Protein AF-A0A5J4TPG6-F1 (afdb_monomer)

Foldseek 3Di:
DDDPDPDDDDDDDPDPCVVVCFDDQPLPPRDTANPPDPCRVVVNVVVVVVSVPPPPPPPPPDDLDPDPPDPPLVPDPVSVVCVVVVNCVVDDDPAKDKDKDWDWDWDQPDPVDRRTDTDTAKMKMWIQHPNDTDIDIDGCVVVDDPDD

Secondary structure (DSSP, 8-state):
-------------S-HHHHTTSEE-TT-S--EE-TTSTTHHHHHHHHHHHHT--TT-------SSPPPS-HHHHT-HHHHHHHHTT-GGG---SS-EEEEEEEEEEEE--TTTT-EEEEEEEEEEEEEETTEEEEEEEEGGGT--S--

Radius of gyration: 27.38 Å; Cα contacts (8 Å, |Δi|>4): 133; chains: 1; bounding box: 46×49×72 Å

Solvent-accessible surface area (backbone atoms only — not comparable to full-atom values): 9733 Å² total; per-residue (Å²): 140,85,81,84,76,86,79,84,84,83,84,87,79,91,54,64,40,70,76,70,65,26,40,68,45,90,81,70,74,82,45,74,40,51,77,86,44,92,57,34,70,59,56,49,54,54,46,50,55,61,69,67,48,64,94,75,62,72,73,78,75,69,68,93,59,85,73,78,96,40,76,70,48,79,71,31,70,66,54,46,48,27,58,76,68,71,45,56,83,74,67,68,81,88,68,64,48,71,50,76,48,79,45,65,44,79,44,77,81,39,90,91,53,92,49,68,46,77,42,85,46,33,40,39,36,41,38,35,50,91,88,42,77,48,74,50,77,49,42,50,91,78,75,49,71,97,71,133

Mean predicted aligned error: 17.68 Å

pLDDT: mean 77.6, std 13.19, range [40.59, 95.5]

Organism: NCBI:txid222440

Nearest PDB structures (foldseek):
  8p0w-assembly1_G  TM=3.547E-01  e=1.073E-01  Homo sapiens
  8p0w-assembly1_B  TM=3.272E-01  e=2.016E-01  Homo sapiens
  7oha-assembly1_M  TM=4.062E-01  e=1.721E+00  Saccharomyces cerevisiae
  4uyk-assembly1_B  TM=2.813E-01  e=1.179E+00  Homo sapiens
  8ro2-assembly1_R  TM=1.037E-01  e=8.873E+00  Homo sapiens

Sequence (148 aa):
QLSLVEEIHAMFISDIDKIINGKLCPLNCQMIFNTKNQNYKRDLARRLKYCQGPETAKQVKLDLLPKPYYPHISNNKLLQKLVATGQQDQLTPTLNYITFDFETVENIINEDNIIAQLEPLSVASAATINDQITTLYFDLRNGTDFID

Structure (mmCIF, N/CA/C/O backbone):
data_AF-A0A5J4TPG6-F1
#
_entry.id   AF-A0A5J4TPG6-F1
#
loop_
_atom_site.group_PDB
_atom_site.id
_atom_site.type_symbol
_atom_site.label_atom_id
_atom_site.label_alt_id
_atom_site.label_comp_id
_atom_site.label_asym_id
_atom_site.label_entity_id
_atom_site.label_seq_id
_atom_site.pdbx_PDB_ins_code
_atom_site.Cartn_x
_atom_site.Cartn_y
_atom_site.Cartn_z
_atom_site.occupancy
_atom_site.B_iso_or_equiv
_atom_site.auth_seq_id
_atom_site.auth_comp_id
_atom_site.auth_asym_id
_atom_site.auth_atom_id
_atom_site.pdbx_PDB_model_num
ATOM 1 N N . GLN A 1 1 ? -23.813 -30.019 -34.712 1.00 41.16 1 GLN A N 1
ATOM 2 C CA . GLN A 1 1 ? -23.012 -29.446 -33.613 1.00 41.16 1 GLN A CA 1
ATOM 3 C C . GLN A 1 1 ? -21.679 -29.036 -34.232 1.00 41.16 1 GLN A C 1
ATOM 5 O O . GLN A 1 1 ? -20.880 -29.905 -34.540 1.00 41.16 1 GLN A O 1
ATOM 10 N N . LEU A 1 2 ? -21.526 -27.761 -34.601 1.00 45.34 2 LEU A N 1
ATOM 11 C CA . LEU A 1 2 ? -20.310 -27.222 -35.227 1.00 45.34 2 LEU A CA 1
ATOM 12 C C . LEU A 1 2 ? -19.446 -26.641 -34.107 1.00 45.34 2 LEU A C 1
ATOM 14 O O . LEU A 1 2 ? -19.854 -25.677 -33.465 1.00 45.34 2 LEU A O 1
ATOM 18 N N . SER A 1 3 ? -18.304 -27.265 -33.825 1.00 54.12 3 SER A N 1
ATOM 19 C CA . SER A 1 3 ? -17.310 -26.735 -32.893 1.00 54.12 3 SER A CA 1
ATOM 20 C C . SER A 1 3 ? -16.526 -25.622 -33.588 1.00 54.12 3 SER A C 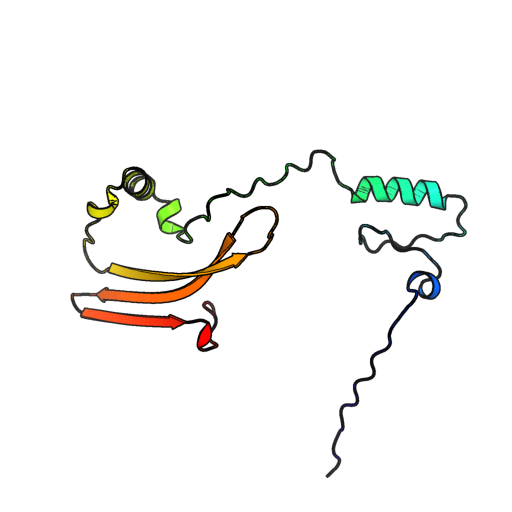1
ATOM 22 O O . SER A 1 3 ? -15.778 -25.893 -34.527 1.00 54.12 3 SER A O 1
ATOM 24 N N . LEU A 1 4 ? -16.698 -24.379 -33.140 1.00 57.47 4 LEU A N 1
ATOM 25 C CA . LEU A 1 4 ? -15.774 -23.293 -33.460 1.00 57.47 4 LEU A CA 1
ATOM 26 C C . LEU A 1 4 ? -14.475 -23.566 -32.698 1.00 57.47 4 LEU A C 1
ATOM 28 O O . LEU A 1 4 ? -14.427 -23.433 -31.479 1.00 57.47 4 LEU A O 1
ATOM 32 N N . VAL A 1 5 ? -13.448 -24.020 -33.411 1.00 60.72 5 VAL A N 1
ATOM 33 C CA . VAL A 1 5 ? -12.078 -24.001 -32.901 1.00 60.72 5 VAL A CA 1
ATOM 34 C C . VAL A 1 5 ? -11.563 -22.593 -33.170 1.00 60.72 5 VAL A C 1
ATOM 36 O O . VAL A 1 5 ? -11.399 -22.207 -34.326 1.00 60.72 5 VAL A O 1
ATOM 39 N N . GLU A 1 6 ? -11.384 -21.799 -32.118 1.00 62.06 6 GLU A N 1
ATOM 40 C CA . GLU A 1 6 ? -10.730 -20.495 -32.228 1.00 62.06 6 GLU A CA 1
ATOM 41 C C . GLU A 1 6 ? -9.229 -20.719 -32.429 1.00 62.06 6 GLU A C 1
ATOM 43 O O . GLU A 1 6 ? -8.465 -20.913 -31.485 1.00 62.06 6 GLU A O 1
ATOM 48 N N . GLU A 1 7 ? -8.804 -20.757 -33.688 1.00 72.50 7 GLU A N 1
ATOM 49 C CA . GLU A 1 7 ? -7.400 -20.907 -34.053 1.00 72.50 7 GLU A CA 1
ATOM 50 C C . GLU A 1 7 ? -6.727 -19.524 -34.088 1.00 72.50 7 GLU A C 1
ATOM 52 O O . GLU A 1 7 ? -6.898 -18.734 -35.023 1.00 72.50 7 GLU A O 1
ATOM 57 N N . ILE A 1 8 ? -5.978 -19.203 -33.029 1.00 73.50 8 ILE A N 1
ATOM 58 C CA . ILE A 1 8 ? -5.261 -17.929 -32.909 1.00 73.50 8 ILE A CA 1
ATOM 59 C C . ILE A 1 8 ? -4.003 -17.977 -33.778 1.00 73.50 8 ILE A C 1
ATOM 61 O O . ILE A 1 8 ? -3.039 -18.678 -33.476 1.00 73.50 8 ILE A O 1
ATOM 65 N N . HIS A 1 9 ? -3.994 -17.175 -34.838 1.00 74.88 9 HIS A N 1
ATOM 66 C CA . HIS A 1 9 ? -2.829 -16.980 -35.690 1.00 74.88 9 HIS A CA 1
ATOM 67 C C . HIS A 1 9 ? -2.053 -15.742 -35.228 1.00 74.88 9 HIS A C 1
ATOM 69 O O . HIS A 1 9 ? -2.538 -14.616 -35.341 1.00 74.88 9 HIS A O 1
ATOM 75 N N . ALA A 1 10 ? -0.836 -15.940 -34.719 1.00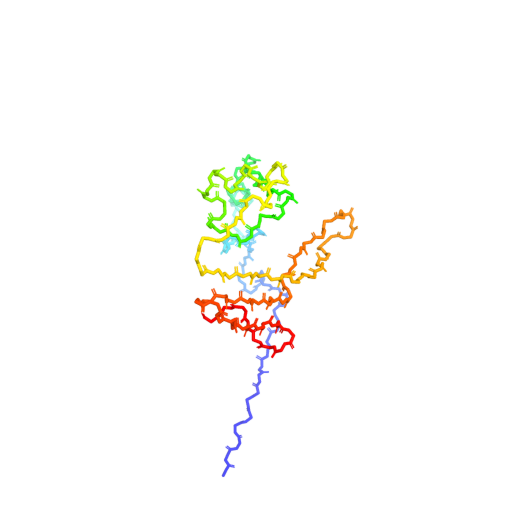 77.62 10 ALA A N 1
ATOM 76 C CA . ALA A 1 10 ? 0.074 -14.856 -34.357 1.00 77.62 10 ALA A CA 1
ATOM 77 C C . ALA A 1 10 ? 1.146 -14.670 -35.442 1.00 77.62 10 ALA A C 1
ATOM 79 O O . ALA A 1 10 ? 1.812 -15.624 -35.840 1.00 77.62 10 ALA A O 1
ATOM 80 N N . MET A 1 11 ? 1.336 -13.432 -35.908 1.00 83.00 11 MET A N 1
ATOM 81 C CA . MET A 1 11 ? 2.397 -13.076 -36.854 1.00 83.00 11 MET A CA 1
ATOM 82 C C . MET A 1 11 ? 3.527 -12.343 -36.127 1.00 83.00 11 MET A C 1
ATOM 84 O O . MET A 1 11 ? 3.297 -11.317 -35.489 1.00 83.00 11 MET A O 1
ATOM 88 N N . PHE A 1 12 ? 4.757 -12.842 -36.263 1.00 84.31 12 PHE A N 1
ATOM 89 C CA . PHE A 1 12 ? 5.951 -12.175 -35.749 1.00 84.31 12 PHE A CA 1
ATOM 90 C C . PHE A 1 12 ? 6.555 -11.253 -36.813 1.00 84.31 12 PHE A C 1
ATOM 92 O O . PHE A 1 12 ? 6.980 -11.705 -37.877 1.00 84.31 12 PHE A O 1
ATOM 99 N N . ILE A 1 13 ? 6.617 -9.954 -36.516 1.00 84.38 13 ILE A N 1
ATOM 100 C CA . ILE A 1 13 ? 7.303 -8.968 -37.354 1.00 84.38 13 ILE A CA 1
ATOM 101 C C . ILE A 1 13 ? 8.740 -8.830 -36.853 1.00 84.38 13 ILE A C 1
ATOM 103 O O . ILE A 1 13 ? 8.980 -8.264 -35.789 1.00 84.38 13 ILE A O 1
ATOM 107 N N . SER A 1 14 ? 9.697 -9.322 -37.638 1.00 86.38 14 SER A N 1
ATOM 108 C CA . SER A 1 14 ? 11.126 -9.245 -37.308 1.00 86.38 14 SER A CA 1
ATOM 109 C C . SER A 1 14 ? 11.761 -7.890 -37.628 1.00 86.38 14 SER A C 1
ATOM 111 O O . SER A 1 14 ? 12.752 -7.516 -37.008 1.00 86.38 14 SER A O 1
ATOM 113 N N . ASP A 1 15 ? 11.207 -7.149 -38.592 1.00 86.62 15 ASP A N 1
ATOM 114 C CA . ASP A 1 15 ? 11.756 -5.875 -39.059 1.00 86.62 15 ASP A CA 1
ATOM 115 C C . ASP A 1 15 ? 10.629 -4.870 -39.326 1.00 86.62 15 ASP A C 1
ATOM 117 O O . ASP A 1 15 ? 10.049 -4.805 -40.413 1.00 86.62 15 ASP A O 1
ATOM 121 N N . ILE A 1 16 ? 10.295 -4.100 -38.291 1.00 82.94 16 ILE A N 1
ATOM 122 C CA . ILE A 1 16 ? 9.220 -3.104 -38.336 1.00 82.94 16 ILE A CA 1
ATOM 123 C C . ILE A 1 16 ? 9.579 -1.971 -39.308 1.00 82.94 16 ILE A C 1
ATOM 125 O O . ILE A 1 16 ? 8.708 -1.503 -40.042 1.00 82.94 16 ILE A O 1
ATOM 129 N N . ASP A 1 17 ? 10.857 -1.580 -39.374 1.00 83.94 17 ASP A N 1
ATOM 130 C CA . ASP A 1 17 ? 11.346 -0.487 -40.224 1.00 83.94 17 ASP A CA 1
ATOM 131 C C . ASP A 1 17 ? 11.116 -0.792 -41.718 1.00 83.94 17 ASP A C 1
ATOM 133 O O . ASP A 1 17 ? 10.702 0.080 -42.493 1.00 83.94 17 ASP A O 1
ATOM 137 N N . LYS A 1 18 ? 11.329 -2.048 -42.138 1.00 82.69 18 LYS A N 1
ATOM 138 C CA . LYS A 1 18 ? 11.031 -2.486 -43.512 1.00 82.69 18 LYS A CA 1
ATOM 139 C C . LYS A 1 18 ? 9.544 -2.449 -43.839 1.00 82.69 18 LYS A C 1
ATOM 141 O O . LYS A 1 18 ? 9.195 -2.041 -44.944 1.00 82.69 18 LYS A O 1
ATOM 146 N N . ILE A 1 19 ? 8.679 -2.852 -42.907 1.00 86.12 19 ILE A N 1
ATOM 147 C CA . ILE A 1 19 ? 7.226 -2.870 -43.132 1.00 86.12 19 ILE A CA 1
ATOM 148 C C . ILE A 1 19 ? 6.682 -1.452 -43.291 1.00 86.12 19 ILE A C 1
ATOM 150 O O . ILE A 1 19 ? 5.895 -1.188 -44.197 1.00 86.12 19 ILE A O 1
ATOM 154 N N . ILE A 1 20 ? 7.136 -0.521 -42.452 1.00 85.94 20 ILE A N 1
ATOM 155 C CA . ILE A 1 20 ? 6.685 0.876 -42.502 1.00 85.94 20 ILE A CA 1
ATOM 156 C C . ILE A 1 20 ? 7.450 1.716 -43.537 1.00 85.94 20 ILE A C 1
ATOM 158 O O . ILE A 1 20 ? 7.154 2.900 -43.700 1.00 85.94 20 ILE A O 1
ATOM 162 N N . ASN A 1 21 ? 8.439 1.124 -44.224 1.00 85.06 21 ASN A N 1
ATOM 163 C CA . ASN A 1 21 ? 9.327 1.785 -45.186 1.00 85.06 21 ASN A CA 1
ATOM 164 C C . ASN A 1 21 ? 9.924 3.094 -44.625 1.00 85.06 21 ASN A C 1
ATOM 166 O O . ASN A 1 21 ? 9.973 4.136 -45.285 1.00 85.06 21 ASN A O 1
ATOM 170 N N . GLY A 1 22 ? 10.350 3.041 -43.365 1.00 86.88 22 GLY A N 1
ATOM 171 C CA . GLY A 1 22 ? 10.776 4.191 -42.581 1.00 86.88 22 GLY A CA 1
ATOM 172 C C . GLY A 1 22 ? 11.409 3.753 -41.266 1.00 86.88 22 GLY A C 1
ATOM 173 O O . GLY A 1 22 ? 11.538 2.567 -41.003 1.00 86.88 22 GLY A O 1
ATOM 174 N N . LYS A 1 23 ? 11.828 4.712 -40.442 1.00 87.56 23 LYS A N 1
ATOM 175 C CA . LYS A 1 23 ? 12.349 4.444 -39.099 1.00 87.56 23 LYS A CA 1
ATOM 176 C C . LYS A 1 23 ? 11.461 5.031 -38.030 1.00 87.56 23 LYS A C 1
ATOM 178 O O . LYS A 1 23 ? 11.156 6.221 -38.081 1.00 87.56 23 LYS A O 1
ATOM 183 N N . LEU A 1 24 ? 11.102 4.224 -37.043 1.00 86.94 24 LEU A N 1
ATOM 184 C CA . LEU A 1 24 ? 10.439 4.718 -35.841 1.00 86.94 24 LEU A CA 1
ATOM 185 C C . LEU A 1 24 ? 11.411 5.518 -34.969 1.00 86.94 24 LEU A C 1
ATOM 187 O O . LEU A 1 24 ? 12.610 5.238 -34.900 1.00 86.94 24 LEU A O 1
ATOM 191 N N . CYS A 1 25 ? 10.887 6.535 -34.288 1.00 85.56 25 CYS A N 1
ATOM 192 C CA . CYS A 1 25 ? 11.640 7.228 -33.252 1.00 85.56 25 CYS A CA 1
ATOM 193 C C . CYS A 1 25 ? 12.003 6.243 -32.122 1.00 85.56 25 CYS A C 1
ATOM 195 O O . CYS A 1 25 ? 11.095 5.621 -31.568 1.00 85.56 25 CYS A O 1
ATOM 197 N N . PRO A 1 26 ? 13.279 6.147 -31.704 1.00 82.25 26 PRO A N 1
ATOM 198 C CA . PRO A 1 26 ? 13.694 5.208 -30.659 1.00 82.25 26 PRO A CA 1
ATOM 199 C C . PRO A 1 26 ? 13.154 5.569 -29.268 1.00 82.25 26 PRO A C 1
ATOM 201 O O . PRO A 1 26 ? 13.110 4.721 -28.389 1.00 82.25 26 PRO A O 1
ATOM 204 N N . LEU A 1 27 ? 12.704 6.813 -29.066 1.00 83.19 27 LEU A N 1
ATOM 205 C CA . LEU A 1 27 ? 12.082 7.280 -27.819 1.00 83.19 27 LEU A CA 1
ATOM 206 C C . LEU A 1 27 ? 10.553 7.088 -27.819 1.00 83.19 27 LEU A C 1
ATOM 208 O O . LEU A 1 27 ? 9.833 7.811 -27.138 1.00 83.19 27 LEU A O 1
ATOM 212 N N . ASN A 1 28 ? 10.061 6.155 -28.642 1.00 70.38 28 ASN A N 1
ATOM 213 C CA . ASN A 1 28 ? 8.682 5.665 -28.703 1.00 70.38 28 ASN A CA 1
ATOM 214 C C . ASN A 1 28 ? 7.578 6.742 -28.788 1.00 70.38 28 ASN A C 1
ATOM 216 O O . ASN A 1 28 ? 6.459 6.552 -28.324 1.00 70.38 28 ASN A O 1
ATOM 220 N N . CYS A 1 29 ? 7.858 7.880 -29.429 1.00 80.56 29 CYS A N 1
ATOM 221 C CA . CYS A 1 29 ? 6.863 8.935 -29.657 1.00 80.56 29 CYS A CA 1
ATOM 222 C C . CYS A 1 29 ? 5.970 8.687 -30.889 1.00 80.56 29 CYS A C 1
ATOM 224 O O . CYS A 1 29 ? 5.372 9.627 -31.407 1.00 80.56 29 CYS A O 1
ATOM 226 N N . GLN A 1 30 ? 5.939 7.445 -31.395 1.00 80.31 30 GLN A N 1
ATOM 227 C CA . GLN A 1 30 ? 5.142 6.984 -32.547 1.00 80.31 30 GLN A CA 1
ATOM 228 C C . GLN A 1 30 ? 5.401 7.722 -33.882 1.00 80.31 30 GLN A C 1
ATOM 230 O O . GLN A 1 30 ? 4.684 7.528 -34.860 1.00 80.31 30 GLN A O 1
ATOM 235 N N . MET A 1 31 ? 6.452 8.543 -33.965 1.00 84.31 31 MET A N 1
ATOM 236 C CA . MET A 1 31 ? 6.845 9.234 -35.198 1.00 84.31 31 MET A CA 1
ATOM 237 C C . MET A 1 31 ? 7.651 8.321 -36.127 1.00 84.31 31 MET A C 1
ATOM 239 O O . MET A 1 31 ? 8.608 7.682 -35.686 1.00 84.31 31 MET A O 1
ATOM 243 N N . ILE A 1 32 ? 7.319 8.347 -37.421 1.00 87.69 32 ILE A N 1
ATOM 244 C CA . ILE A 1 32 ? 8.013 7.607 -38.483 1.00 87.69 32 ILE A CA 1
ATOM 245 C C . ILE A 1 32 ? 8.811 8.582 -39.355 1.00 87.69 32 ILE A C 1
ATOM 247 O O . ILE A 1 32 ? 8.302 9.611 -39.802 1.00 87.69 32 ILE A O 1
ATOM 251 N N . PHE A 1 33 ? 10.068 8.246 -39.620 1.00 87.62 33 PHE A N 1
ATOM 252 C CA . PHE A 1 33 ? 10.986 9.021 -40.442 1.00 87.62 33 PHE A CA 1
ATOM 253 C C . PHE A 1 33 ? 11.264 8.323 -41.765 1.00 87.62 33 PHE A C 1
ATOM 255 O O . PHE A 1 33 ? 11.681 7.168 -41.801 1.00 87.62 33 PHE A O 1
ATOM 262 N N . ASN A 1 34 ? 11.126 9.056 -42.867 1.00 88.00 34 ASN A N 1
ATOM 263 C CA . ASN A 1 34 ? 11.569 8.573 -44.167 1.00 88.00 34 ASN A CA 1
ATOM 264 C C . ASN A 1 34 ? 13.100 8.679 -44.268 1.00 88.00 34 ASN A C 1
ATOM 266 O O . ASN A 1 34 ? 13.650 9.780 -44.326 1.00 88.00 34 ASN A O 1
ATOM 270 N N . THR A 1 35 ? 13.784 7.538 -44.325 1.00 84.81 35 THR A N 1
ATOM 271 C CA . THR A 1 35 ? 15.252 7.455 -44.422 1.00 84.81 35 THR A CA 1
ATOM 272 C C . THR A 1 35 ? 15.809 7.959 -45.752 1.00 84.81 35 THR A C 1
ATOM 274 O O . THR A 1 35 ? 16.982 8.315 -45.820 1.00 84.81 35 THR A O 1
ATOM 277 N N . LYS A 1 36 ? 14.979 8.035 -46.800 1.00 86.81 36 LYS A N 1
ATOM 278 C CA . LYS A 1 36 ? 15.354 8.559 -48.124 1.00 86.81 36 LYS A CA 1
ATOM 279 C C . LYS A 1 36 ? 15.288 10.086 -48.196 1.00 86.81 36 LYS A C 1
ATOM 281 O O . LYS A 1 36 ? 15.743 10.672 -49.175 1.00 86.81 36 LYS A O 1
ATOM 286 N N . ASN A 1 37 ? 14.714 10.746 -47.188 1.00 87.38 37 ASN A N 1
ATOM 287 C CA . ASN A 1 37 ? 14.662 12.203 -47.135 1.00 87.38 37 ASN A CA 1
ATOM 288 C C . ASN A 1 37 ? 16.068 12.771 -46.880 1.00 87.38 37 ASN A C 1
ATOM 290 O O . ASN A 1 37 ? 16.739 12.381 -45.927 1.00 87.38 37 ASN A O 1
ATOM 294 N N . GLN A 1 38 ? 16.489 13.755 -47.677 1.00 90.31 38 GLN A N 1
ATOM 295 C CA . GLN A 1 38 ? 17.770 14.451 -47.495 1.00 90.31 38 GLN A CA 1
ATOM 296 C C . GLN A 1 38 ? 17.892 15.111 -46.109 1.00 90.31 38 GLN A C 1
ATOM 298 O O . GLN A 1 38 ? 18.982 15.206 -45.550 1.00 90.31 38 GLN A O 1
ATOM 303 N N . ASN A 1 39 ? 16.763 15.508 -45.515 1.00 91.62 39 ASN A N 1
ATOM 304 C CA . ASN A 1 39 ? 16.698 16.119 -44.189 1.00 91.62 39 ASN A CA 1
ATOM 305 C C . ASN A 1 39 ? 16.594 15.108 -43.035 1.00 91.62 39 ASN A C 1
ATOM 307 O O . ASN A 1 39 ? 16.556 15.529 -41.878 1.00 91.62 39 ASN A O 1
ATOM 311 N N . TYR A 1 40 ? 16.590 13.797 -43.314 1.00 88.56 40 TYR A N 1
ATOM 312 C CA . TYR A 1 40 ? 16.381 12.731 -42.325 1.00 88.56 40 TYR A CA 1
ATOM 313 C C . TYR A 1 40 ? 17.204 12.927 -41.045 1.00 88.56 40 TYR A C 1
ATOM 315 O O . TYR A 1 40 ? 16.656 12.941 -39.945 1.00 88.56 40 TYR A O 1
ATOM 323 N N . LYS A 1 41 ? 18.517 13.151 -41.183 1.00 88.56 41 LYS A N 1
ATOM 324 C CA . LYS A 1 41 ? 19.425 13.308 -40.034 1.00 88.56 41 LYS A CA 1
ATOM 325 C C . LYS A 1 41 ? 19.057 14.511 -39.163 1.00 88.56 41 LYS A C 1
ATOM 327 O O . LYS A 1 41 ? 19.069 14.413 -37.939 1.00 88.56 41 LYS A O 1
ATOM 332 N N . ARG A 1 42 ? 18.718 15.639 -39.793 1.00 92.19 42 ARG A N 1
ATOM 333 C CA . ARG A 1 42 ? 18.348 16.882 -39.104 1.00 92.19 42 ARG A CA 1
ATOM 334 C C . ARG A 1 42 ? 17.021 16.722 -38.371 1.00 92.19 42 ARG A C 1
ATOM 336 O O . ARG A 1 42 ? 16.907 17.121 -37.214 1.00 92.19 42 ARG A O 1
ATOM 343 N N . ASP A 1 43 ? 16.029 16.154 -39.047 1.00 88.81 43 ASP A N 1
ATOM 344 C CA . ASP A 1 43 ? 14.674 16.032 -38.517 1.00 88.81 43 ASP A CA 1
ATOM 345 C C 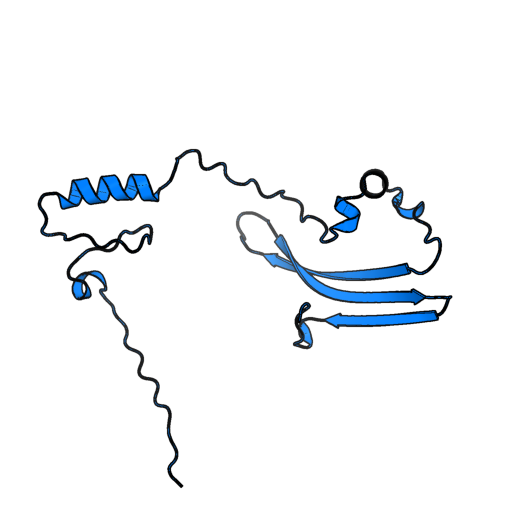. ASP A 1 43 ? 14.622 14.994 -37.382 1.00 88.81 43 ASP A C 1
ATOM 347 O O . ASP A 1 43 ? 13.983 15.245 -36.356 1.00 88.81 43 ASP A O 1
ATOM 351 N N . LEU A 1 44 ? 15.385 13.898 -37.500 1.00 88.44 44 LEU A N 1
ATOM 352 C CA . LEU A 1 44 ? 15.588 12.933 -36.419 1.00 88.44 44 LEU A CA 1
ATOM 353 C C . LEU A 1 44 ? 16.271 13.588 -35.212 1.00 88.44 44 LEU A C 1
ATOM 355 O O . LEU A 1 44 ? 15.751 13.502 -34.104 1.00 88.44 44 LEU A O 1
ATOM 359 N N . ALA A 1 45 ? 17.389 14.295 -35.408 1.00 88.31 45 ALA A N 1
ATOM 360 C CA . ALA A 1 45 ? 18.109 14.950 -34.313 1.00 88.31 45 ALA A CA 1
ATOM 361 C C . ALA A 1 45 ? 17.243 15.987 -33.577 1.00 88.31 45 ALA A C 1
ATOM 363 O O . ALA A 1 45 ? 17.250 16.052 -32.347 1.00 88.31 45 ALA A O 1
ATOM 364 N N . ARG A 1 46 ? 16.451 16.774 -34.318 1.00 88.81 46 ARG A N 1
ATOM 365 C CA . ARG A 1 46 ? 15.495 17.725 -33.738 1.00 88.81 46 ARG A CA 1
ATOM 366 C C . ARG A 1 46 ? 14.441 17.010 -32.896 1.00 88.81 46 ARG A C 1
ATOM 368 O O . ARG A 1 46 ? 14.141 17.462 -31.792 1.00 88.81 46 ARG A O 1
ATOM 375 N N . ARG A 1 47 ? 13.878 15.908 -33.401 1.00 88.12 47 ARG A N 1
ATOM 376 C CA . ARG A 1 47 ? 12.870 15.144 -32.661 1.00 88.12 47 ARG A CA 1
ATOM 377 C C . ARG A 1 47 ? 13.456 14.474 -31.425 1.00 88.12 47 ARG A C 1
ATOM 379 O O . ARG A 1 47 ? 12.800 14.508 -30.395 1.00 88.12 47 ARG A O 1
ATOM 386 N N . LEU A 1 48 ? 14.662 13.912 -31.501 1.00 87.44 48 LEU A N 1
ATOM 387 C CA . LEU A 1 48 ? 15.316 13.277 -30.354 1.00 87.44 48 LEU A CA 1
ATOM 388 C C . LEU A 1 48 ? 15.486 14.257 -29.192 1.00 87.44 48 LEU A C 1
ATOM 390 O O . LEU A 1 48 ? 15.131 13.912 -28.073 1.00 87.44 48 LEU A O 1
ATOM 394 N N . LYS A 1 49 ? 15.904 15.500 -29.466 1.00 85.81 49 LYS A N 1
ATOM 395 C CA . LYS A 1 49 ? 15.970 16.556 -28.442 1.00 85.81 49 LYS A CA 1
ATOM 396 C C . LYS A 1 49 ? 14.608 16.885 -27.835 1.00 85.81 49 LYS A C 1
ATOM 398 O O . LYS A 1 49 ? 14.503 17.080 -26.634 1.00 85.81 49 LYS A O 1
ATOM 403 N N . TYR A 1 50 ? 13.563 16.945 -28.659 1.00 83.69 50 TYR A N 1
ATOM 404 C CA . TYR A 1 50 ? 12.203 17.169 -28.168 1.00 83.69 50 TYR A CA 1
ATOM 405 C C . TYR A 1 50 ? 11.718 16.007 -27.284 1.00 83.69 50 TYR A C 1
ATOM 407 O O . TYR A 1 50 ? 11.118 16.232 -26.240 1.00 83.69 50 TYR A O 1
ATOM 415 N N . CYS A 1 51 ? 11.998 14.766 -27.688 1.00 82.62 51 CYS A N 1
ATOM 416 C CA . CYS A 1 51 ? 11.576 13.560 -26.978 1.00 82.62 51 CYS A CA 1
ATOM 417 C C . CYS A 1 51 ? 12.401 13.249 -25.725 1.00 82.62 51 CYS A C 1
ATOM 419 O O . CYS A 1 51 ? 11.871 12.613 -24.824 1.00 82.62 51 CYS A O 1
ATOM 421 N N . GLN A 1 52 ? 13.659 13.692 -25.644 1.00 78.00 52 GLN A N 1
ATOM 422 C CA . GLN A 1 52 ? 14.459 13.613 -24.415 1.00 78.00 52 GLN A CA 1
ATOM 423 C C . GLN A 1 52 ? 13.862 14.454 -23.278 1.00 78.00 52 GLN A C 1
ATOM 425 O O . GLN A 1 52 ? 14.163 14.202 -22.115 1.00 78.00 52 GLN A O 1
ATOM 430 N N . GLY A 1 53 ? 12.989 15.416 -23.600 1.00 69.38 53 GLY A N 1
ATOM 431 C CA . GLY A 1 53 ? 12.466 16.357 -22.621 1.00 69.38 53 GLY A CA 1
ATOM 432 C C . GLY A 1 53 ? 13.562 17.299 -22.101 1.00 69.38 53 GLY A C 1
ATOM 433 O O . GLY A 1 53 ? 14.699 17.272 -22.573 1.00 69.38 53 GLY A O 1
ATOM 434 N N . PRO A 1 54 ? 13.234 18.198 -21.164 1.00 70.44 54 PRO A N 1
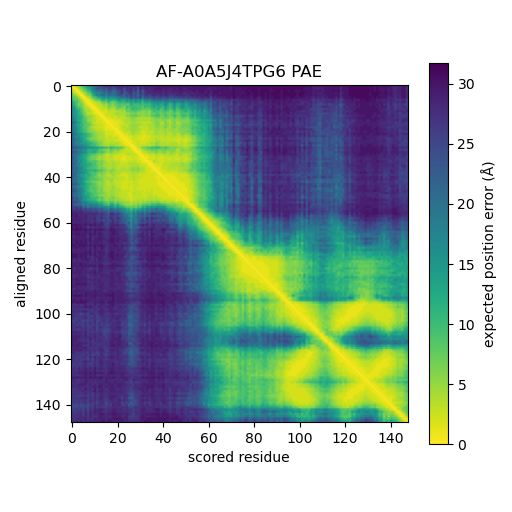ATOM 435 C CA . PRO A 1 54 ? 14.241 19.036 -20.525 1.00 70.44 54 PRO A CA 1
ATOM 436 C C . PRO A 1 54 ? 15.260 18.170 -19.762 1.00 70.44 54 PRO A C 1
ATOM 438 O O . PRO A 1 54 ? 14.864 17.334 -18.954 1.00 70.44 54 PRO A O 1
ATOM 441 N N . GLU A 1 55 ? 16.566 18.421 -19.942 1.00 62.00 55 GLU A N 1
ATOM 442 C CA . GLU A 1 55 ? 17.654 17.784 -19.158 1.00 62.00 55 GLU A CA 1
ATOM 443 C C . GLU A 1 55 ? 17.489 18.001 -17.639 1.00 62.00 55 GLU A C 1
ATOM 445 O O . GLU A 1 55 ? 18.045 17.272 -16.824 1.00 62.00 55 GLU A O 1
ATOM 450 N N . THR A 1 56 ? 16.681 18.992 -17.257 1.00 56.91 56 THR A N 1
ATOM 451 C CA . THR A 1 56 ? 16.307 19.336 -15.885 1.00 56.91 56 THR A CA 1
ATOM 452 C C . THR A 1 56 ? 14.951 18.774 -15.475 1.00 56.91 56 THR A C 1
ATOM 454 O O . THR A 1 56 ? 14.302 19.349 -14.595 1.00 56.91 56 THR A O 1
ATOM 457 N N . ALA A 1 57 ? 14.487 17.677 -16.086 1.00 55.59 57 ALA A N 1
ATOM 458 C CA . ALA A 1 57 ? 13.392 16.899 -15.525 1.00 55.59 57 ALA A CA 1
ATOM 459 C C . ALA A 1 57 ? 13.781 16.577 -14.080 1.00 55.59 57 ALA A C 1
ATOM 461 O O . ALA A 1 57 ? 14.635 15.726 -13.838 1.00 55.59 57 ALA A O 1
ATOM 462 N N . LYS A 1 58 ? 13.233 17.349 -13.128 1.00 59.06 58 LYS A N 1
ATOM 463 C CA . LYS A 1 58 ? 13.409 17.126 -11.698 1.00 59.06 58 LYS A CA 1
ATOM 464 C C . LYS A 1 58 ? 13.092 15.660 -11.516 1.00 59.06 58 LYS A C 1
ATOM 466 O O . LYS A 1 58 ? 11.935 15.277 -11.681 1.00 59.06 58 LYS A O 1
ATOM 471 N N . GLN A 1 59 ? 14.114 14.850 -11.254 1.00 54.66 59 GLN A N 1
ATOM 472 C CA . GLN A 1 59 ? 13.880 13.488 -10.829 1.00 54.66 59 GLN A CA 1
ATOM 473 C C . GLN A 1 59 ? 12.958 13.640 -9.631 1.00 54.66 59 GLN A C 1
ATOM 475 O O . GLN A 1 59 ? 13.314 14.310 -8.655 1.00 54.66 59 GLN A O 1
ATOM 480 N N . VAL A 1 60 ? 11.722 13.161 -9.770 1.00 54.12 60 VAL A N 1
ATOM 481 C CA . VAL A 1 60 ? 10.805 13.083 -8.646 1.00 54.12 60 VAL A CA 1
ATOM 482 C C . VAL A 1 60 ? 11.517 12.148 -7.695 1.00 54.12 60 VAL A C 1
ATOM 484 O O . VAL A 1 60 ? 11.576 10.942 -7.922 1.00 54.12 60 VAL A O 1
ATOM 487 N N . LYS A 1 61 ? 12.180 12.734 -6.700 1.00 55.97 61 LYS A N 1
ATOM 488 C CA . LYS A 1 61 ? 12.817 11.981 -5.641 1.00 55.97 61 LYS A CA 1
ATOM 489 C C . LYS A 1 61 ? 11.647 11.432 -4.848 1.00 55.97 61 LYS A C 1
ATOM 491 O O . LYS A 1 61 ? 11.050 12.147 -4.050 1.00 55.97 61 LYS A O 1
ATOM 496 N N . LEU A 1 62 ? 11.234 10.221 -5.206 1.00 53.84 62 LEU A N 1
ATOM 497 C CA . LEU A 1 62 ? 10.281 9.475 -4.413 1.00 53.84 62 LEU A CA 1
ATOM 498 C C . LEU A 1 62 ? 10.885 9.399 -3.013 1.00 53.84 62 LEU A C 1
ATOM 500 O O . LEU A 1 62 ? 12.081 9.124 -2.863 1.00 53.84 62 LEU A O 1
ATOM 504 N N . ASP A 1 63 ? 10.090 9.763 -2.011 1.00 55.25 63 ASP A N 1
ATOM 505 C CA . ASP A 1 63 ? 10.502 9.605 -0.626 1.00 55.25 63 ASP A CA 1
ATOM 506 C C . ASP A 1 63 ? 10.930 8.139 -0.457 1.00 55.25 63 ASP A C 1
ATOM 508 O O . ASP A 1 63 ? 10.175 7.230 -0.791 1.00 55.25 63 ASP A O 1
ATOM 512 N N . LEU A 1 64 ? 1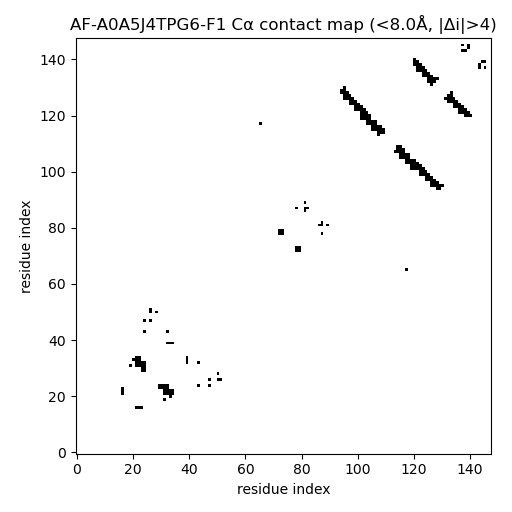2.161 7.909 0.016 1.00 54.72 64 LEU A N 1
ATOM 513 C CA . LEU A 1 64 ? 12.705 6.562 0.268 1.00 54.72 64 LEU A CA 1
ATOM 514 C C . LEU A 1 64 ? 11.883 5.792 1.312 1.00 54.72 64 LEU A C 1
ATOM 516 O O . LEU A 1 64 ? 12.070 4.594 1.491 1.00 54.72 64 LEU A O 1
ATOM 520 N N . LEU A 1 65 ? 11.009 6.499 2.026 1.00 55.03 65 LEU A N 1
ATOM 521 C CA . LEU A 1 65 ? 10.131 5.943 3.030 1.00 55.03 65 LEU A CA 1
ATOM 522 C C . LEU A 1 65 ? 8.748 5.721 2.411 1.00 55.03 65 LEU A C 1
ATOM 524 O O . LEU A 1 65 ? 8.151 6.689 1.920 1.00 55.03 65 LEU A O 1
ATOM 528 N N . PRO A 1 66 ? 8.211 4.488 2.456 1.00 55.38 66 PRO A N 1
ATOM 529 C CA . PRO A 1 66 ? 6.833 4.247 2.066 1.00 55.38 66 PRO A CA 1
ATOM 530 C C . PRO A 1 66 ? 5.929 5.151 2.904 1.00 55.38 66 PRO A C 1
ATOM 532 O O . PRO A 1 66 ? 5.991 5.163 4.136 1.00 55.38 66 PRO A O 1
ATOM 535 N N . LYS A 1 67 ? 5.109 5.967 2.234 1.00 56.97 67 LYS A N 1
ATOM 536 C CA . LYS A 1 67 ? 4.121 6.786 2.935 1.00 56.97 67 LYS A CA 1
ATOM 537 C C . LYS A 1 67 ? 3.088 5.838 3.536 1.00 56.97 67 LYS A C 1
ATOM 539 O O . LYS A 1 67 ? 2.542 5.029 2.786 1.00 56.97 67 LYS A O 1
ATOM 544 N N . PRO A 1 68 ? 2.793 5.930 4.844 1.00 55.59 68 PRO A N 1
ATOM 545 C CA . PRO A 1 68 ? 1.705 5.156 5.416 1.00 55.59 68 PRO A CA 1
ATOM 546 C C . PRO A 1 68 ? 0.426 5.461 4.631 1.00 55.59 68 PRO A C 1
ATOM 548 O O . PRO A 1 68 ? 0.075 6.629 4.441 1.00 55.59 68 PRO A O 1
ATOM 551 N N . TYR A 1 69 ? -0.242 4.415 4.138 1.00 54.34 69 TYR A N 1
ATOM 552 C CA . TYR A 1 69 ? -1.457 4.511 3.327 1.00 54.34 69 TYR A CA 1
ATOM 553 C C . TYR A 1 69 ? -2.653 4.889 4.214 1.00 54.34 69 TYR A C 1
ATOM 555 O O . TYR A 1 69 ? -3.546 4.095 4.472 1.00 54.34 69 TYR A O 1
ATOM 563 N N . TYR A 1 70 ? -2.639 6.110 4.752 1.00 60.84 70 TYR A N 1
ATOM 564 C CA . TYR A 1 70 ? -3.671 6.619 5.653 1.00 60.84 70 TYR A CA 1
ATOM 565 C C . 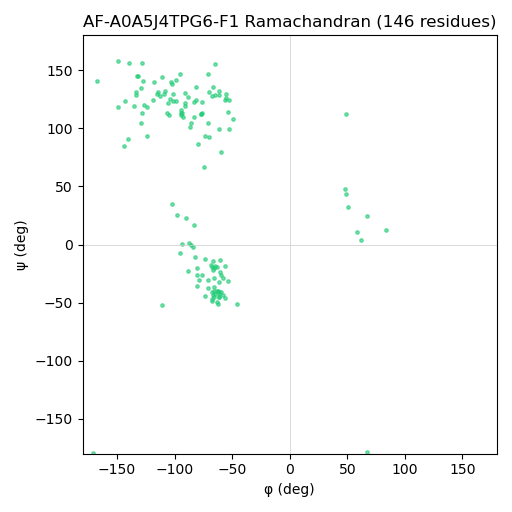TYR A 1 70 ? -3.908 8.112 5.408 1.00 60.84 70 TYR A C 1
ATOM 567 O O . TYR A 1 70 ? -3.370 8.955 6.135 1.00 60.84 70 TYR A O 1
ATOM 575 N N . PRO A 1 71 ? -4.753 8.467 4.423 1.00 56.34 71 PRO A N 1
ATOM 576 C CA . PRO A 1 71 ? -5.028 9.861 4.069 1.00 56.34 71 PRO A CA 1
ATOM 577 C C . PRO A 1 71 ? -5.486 10.711 5.264 1.00 56.34 71 PRO A C 1
ATOM 579 O O . PRO A 1 71 ? -5.205 11.906 5.342 1.00 56.34 71 PRO A O 1
ATOM 582 N N . HIS A 1 72 ? -6.186 10.099 6.222 1.00 64.00 72 HIS A N 1
ATOM 583 C CA . HIS A 1 72 ? -6.702 10.789 7.402 1.00 64.00 72 HIS A CA 1
ATOM 584 C C . HIS A 1 72 ? -5.631 11.036 8.481 1.00 64.00 72 HIS A C 1
ATOM 586 O O . HIS A 1 72 ? -5.688 12.061 9.160 1.00 64.00 72 HIS A O 1
ATOM 592 N N . ILE A 1 73 ? -4.622 10.163 8.608 1.00 65.31 73 ILE A N 1
ATOM 593 C CA . ILE A 1 73 ? -3.490 10.361 9.530 1.00 65.31 73 ILE A CA 1
ATOM 594 C C . ILE A 1 73 ? -2.561 11.446 8.977 1.00 65.31 73 ILE A C 1
ATOM 596 O O . ILE A 1 73 ? -2.188 12.373 9.699 1.00 65.31 73 ILE A O 1
ATOM 600 N N . SER A 1 74 ? -2.256 11.397 7.676 1.00 65.75 74 SER A N 1
ATOM 601 C CA . SER A 1 74 ? -1.386 12.380 7.018 1.00 65.75 74 SER A CA 1
ATOM 602 C C . SER A 1 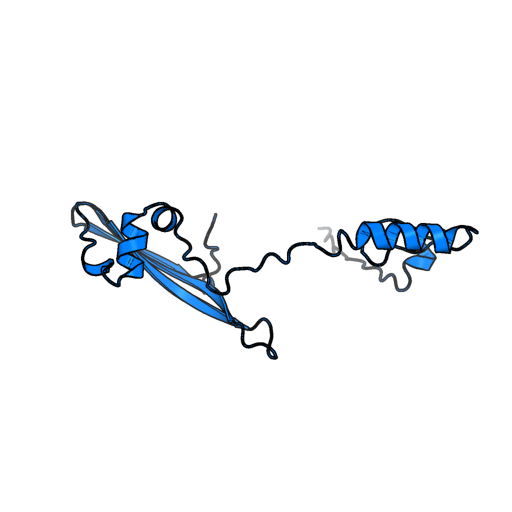74 ? -1.973 13.793 6.978 1.00 65.75 74 SER 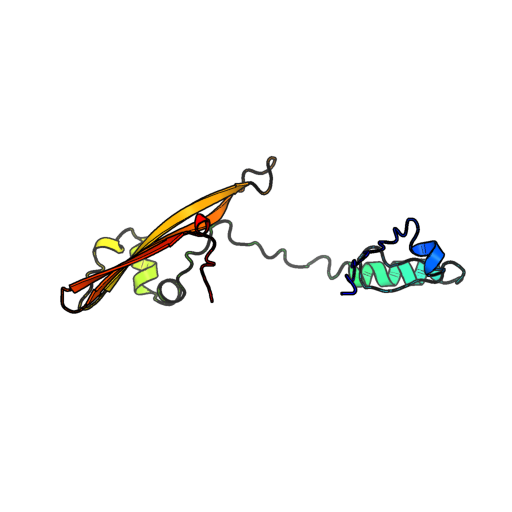A C 1
ATOM 604 O O . SER A 1 74 ? -1.226 14.757 6.845 1.00 65.75 74 SER A O 1
ATOM 606 N N . ASN A 1 75 ? -3.291 13.944 7.128 1.00 71.69 75 ASN A N 1
ATOM 607 C CA . ASN A 1 75 ? -3.960 15.248 7.121 1.00 71.69 75 ASN A CA 1
ATOM 608 C C . ASN A 1 75 ? -4.196 15.830 8.526 1.00 71.69 75 ASN A C 1
ATOM 610 O O . ASN A 1 75 ? -4.576 16.995 8.648 1.00 71.69 75 ASN A O 1
ATOM 614 N N . ASN A 1 76 ? -3.936 15.073 9.597 1.00 81.75 76 ASN A N 1
ATOM 615 C CA . ASN A 1 76 ? -4.137 15.532 10.969 1.00 81.75 76 ASN A CA 1
ATOM 616 C C . ASN A 1 76 ? -2.795 15.837 11.660 1.00 81.75 76 ASN A C 1
ATOM 618 O O . ASN A 1 76 ? -2.002 14.941 11.946 1.00 81.75 76 ASN A O 1
ATOM 622 N N . LYS A 1 77 ? -2.553 17.117 11.974 1.00 85.12 77 LYS A N 1
ATOM 623 C CA . LYS A 1 77 ? -1.304 17.578 12.613 1.00 85.12 77 LYS A CA 1
ATOM 624 C C . LYS A 1 77 ? -1.061 16.966 13.995 1.00 85.12 77 LYS A C 1
ATOM 626 O O . LYS A 1 77 ? 0.092 16.771 14.368 1.00 85.12 77 LYS A O 1
ATOM 631 N N . LEU A 1 78 ? -2.123 16.684 14.754 1.00 85.88 78 LEU A N 1
ATOM 632 C CA . LEU A 1 78 ? -2.006 16.046 16.064 1.00 85.88 78 LEU A CA 1
ATOM 633 C C . LEU A 1 78 ? -1.515 14.606 15.907 1.00 85.88 78 LEU A C 1
ATOM 635 O O . LEU A 1 78 ? -0.544 14.229 16.555 1.00 85.88 78 LEU A O 1
ATOM 639 N N . LEU A 1 79 ? -2.135 13.841 15.003 1.00 81.62 79 LEU A N 1
ATOM 640 C CA . LEU A 1 79 ? -1.745 12.454 14.734 1.00 81.62 79 LEU A CA 1
ATOM 641 C C . LEU A 1 79 ? -0.304 12.367 14.227 1.00 81.62 79 LEU A C 1
ATOM 643 O O . LEU A 1 79 ? 0.473 11.574 14.745 1.00 81.62 79 LEU A O 1
ATOM 647 N N . GLN A 1 80 ? 0.087 13.240 13.293 1.00 81.56 80 GLN A N 1
ATOM 648 C CA . GLN A 1 80 ? 1.475 13.322 12.825 1.00 81.56 80 GLN A CA 1
ATOM 649 C C . GLN A 1 80 ? 2.461 13.564 13.969 1.00 81.56 80 GLN A C 1
ATOM 651 O O . GLN A 1 80 ? 3.487 12.892 14.044 1.00 81.56 80 GLN A O 1
ATOM 656 N N . LYS A 1 81 ? 2.151 14.506 14.870 1.00 87.50 81 LYS A N 1
ATOM 657 C CA . LYS A 1 81 ? 3.009 14.808 16.018 1.00 87.50 81 LYS A CA 1
ATOM 658 C C . LYS A 1 81 ? 3.133 13.603 16.948 1.00 87.50 81 LYS A C 1
ATOM 660 O O . LYS A 1 81 ? 4.253 13.254 17.291 1.00 87.50 81 LYS A O 1
ATOM 665 N N . LEU A 1 82 ? 2.014 12.980 17.324 1.00 85.00 82 LEU A N 1
ATOM 666 C CA . LEU A 1 82 ? 1.997 11.838 18.245 1.00 85.00 82 LEU A CA 1
ATOM 667 C C . LEU A 1 82 ? 2.743 10.627 17.673 1.00 85.00 82 LEU A C 1
ATOM 669 O O . LEU A 1 82 ? 3.494 9.978 18.392 1.00 85.00 82 LEU A O 1
ATOM 673 N N . VAL A 1 83 ? 2.602 10.359 16.371 1.00 82.50 83 VAL A N 1
ATOM 674 C CA . VAL A 1 83 ? 3.374 9.309 15.688 1.00 82.50 83 VAL A CA 1
ATOM 675 C C . VAL A 1 83 ? 4.865 9.652 15.664 1.00 82.50 83 VAL A C 1
ATOM 677 O O . VAL A 1 83 ? 5.687 8.803 15.995 1.00 82.50 83 VAL A O 1
ATOM 680 N N . ALA A 1 84 ? 5.229 10.895 15.332 1.00 82.31 84 ALA A N 1
ATOM 681 C CA . ALA A 1 84 ? 6.627 11.323 15.272 1.00 82.31 84 ALA A CA 1
ATOM 682 C C . ALA A 1 84 ? 7.329 11.327 16.641 1.00 82.31 84 ALA A C 1
ATOM 684 O O . ALA A 1 84 ? 8.543 11.150 16.703 1.00 82.31 84 ALA A O 1
ATOM 685 N N . THR A 1 85 ? 6.588 11.534 17.734 1.00 89.06 85 THR A N 1
ATOM 686 C CA . THR A 1 85 ? 7.124 11.508 19.103 1.00 89.06 85 THR A CA 1
ATOM 687 C C . THR A 1 85 ? 7.008 10.141 19.782 1.00 89.06 85 THR A C 1
ATOM 689 O O . THR A 1 85 ? 7.435 10.021 20.929 1.00 89.06 85 THR A O 1
ATOM 692 N N . GLY A 1 86 ? 6.455 9.121 19.111 1.00 83.94 86 GLY A N 1
ATOM 693 C CA . GLY A 1 86 ? 6.230 7.790 19.693 1.00 83.94 86 GLY A CA 1
ATOM 694 C C . GLY A 1 86 ? 5.184 7.773 20.815 1.00 83.94 86 GLY A C 1
ATOM 695 O O . GLY A 1 86 ? 5.231 6.917 21.688 1.00 83.94 86 GLY A O 1
ATOM 696 N N . GLN A 1 87 ? 4.272 8.747 20.819 1.00 87.62 87 GLN A N 1
ATOM 697 C CA . GLN A 1 87 ? 3.224 8.939 21.826 1.00 87.62 87 GLN A CA 1
ATOM 698 C C . GLN A 1 87 ? 1.857 8.461 21.315 1.00 87.62 87 GLN A C 1
ATOM 700 O O . GLN A 1 87 ? 0.828 9.091 21.572 1.00 87.62 87 GLN A O 1
ATOM 705 N N . GLN A 1 88 ? 1.827 7.389 20.514 1.00 82.19 88 GLN A N 1
ATOM 706 C CA . GLN A 1 88 ? 0.567 6.875 19.966 1.00 82.19 88 GLN A CA 1
ATOM 707 C C . GLN A 1 88 ? -0.351 6.296 21.054 1.00 82.19 88 GLN A C 1
ATOM 709 O O . GLN A 1 88 ? -1.559 6.248 20.861 1.00 82.19 88 GLN A O 1
ATOM 714 N N . ASP A 1 89 ? 0.201 5.915 22.206 1.00 83.75 89 ASP A N 1
ATOM 715 C CA . ASP A 1 89 ? -0.510 5.436 23.397 1.00 83.75 89 ASP A CA 1
ATOM 716 C C . ASP A 1 89 ? -1.497 6.463 23.980 1.00 83.75 89 ASP A C 1
ATOM 718 O O . ASP A 1 89 ? -2.482 6.097 24.620 1.00 83.75 89 ASP A O 1
ATOM 722 N N . GLN A 1 90 ? -1.277 7.752 23.713 1.00 84.88 90 GLN A N 1
ATOM 723 C CA . GLN A 1 90 ? -2.191 8.826 24.112 1.00 84.88 90 GLN A CA 1
ATOM 724 C C . GLN A 1 90 ? -3.472 8.871 23.267 1.00 84.88 90 GLN A C 1
ATOM 726 O O . GLN A 1 90 ? -4.420 9.573 23.628 1.00 84.88 90 GLN A O 1
ATOM 731 N N . LEU A 1 91 ? -3.522 8.144 22.146 1.00 79.25 91 LEU A N 1
ATOM 732 C CA . LEU A 1 91 ? -4.718 8.023 21.320 1.00 79.25 91 LEU A CA 1
ATOM 733 C C . LEU A 1 91 ? -5.671 7.012 21.948 1.00 79.25 91 LEU A C 1
ATOM 735 O O . LEU A 1 91 ? -5.676 5.832 21.609 1.00 79.25 91 LEU A O 1
ATOM 739 N N . THR A 1 92 ? -6.511 7.494 22.860 1.00 77.50 92 THR A N 1
ATOM 740 C CA . THR A 1 92 ? -7.615 6.704 23.397 1.00 77.50 92 THR A CA 1
ATOM 741 C C . THR A 1 92 ? -8.874 6.922 22.555 1.00 77.50 92 THR A C 1
ATOM 743 O O . THR A 1 92 ? -9.328 8.061 22.391 1.00 77.50 92 THR A O 1
ATOM 746 N N . PRO A 1 93 ? -9.458 5.857 21.977 1.00 74.50 93 PRO A N 1
ATOM 747 C CA . PRO A 1 93 ? -10.707 5.986 21.247 1.00 74.50 93 PRO A CA 1
ATOM 748 C C . PRO A 1 93 ? -11.824 6.407 22.207 1.00 74.50 93 PRO A C 1
ATOM 750 O O . PRO A 1 93 ? -12.009 5.812 23.266 1.00 74.50 93 PRO A O 1
ATOM 753 N N . THR A 1 94 ? -12.560 7.458 21.846 1.00 72.75 94 THR A N 1
ATOM 754 C CA . THR A 1 94 ? -13.610 8.031 22.707 1.00 72.75 94 THR A CA 1
ATOM 755 C C . THR A 1 94 ? -14.917 7.243 22.619 1.00 72.75 94 THR A C 1
ATOM 757 O O . THR A 1 94 ? -15.636 7.119 23.604 1.00 72.75 94 THR A O 1
ATOM 760 N N . LEU A 1 95 ? -15.230 6.722 21.431 1.00 78.12 95 LEU A N 1
ATOM 761 C CA . LEU A 1 95 ? -16.370 5.857 21.142 1.00 78.12 95 LEU A CA 1
ATOM 762 C C . LEU A 1 95 ? -16.155 5.266 19.746 1.00 78.12 95 LEU A C 1
ATOM 764 O O . LEU A 1 95 ? -15.740 6.015 18.870 1.00 78.12 95 LEU A O 1
ATOM 768 N N . ASN A 1 96 ? -16.482 3.990 19.543 1.00 86.50 96 ASN A N 1
ATOM 769 C CA . ASN A 1 96 ? -16.422 3.262 18.268 1.00 86.50 96 ASN A CA 1
ATOM 770 C C . ASN A 1 96 ? -15.100 3.398 17.485 1.00 86.50 96 ASN A C 1
ATOM 772 O O . ASN A 1 96 ? -14.785 4.445 16.924 1.00 86.50 96 ASN A O 1
ATOM 776 N N . TYR A 1 97 ? -14.332 2.320 17.371 1.00 85.88 97 TYR A N 1
ATOM 777 C CA . TYR A 1 97 ? -13.042 2.359 16.679 1.00 85.88 97 TYR A CA 1
ATOM 778 C C . TYR A 1 97 ? -12.815 1.117 15.833 1.00 85.88 97 TYR A C 1
ATOM 780 O O . TYR A 1 97 ? -13.397 0.068 16.087 1.00 85.88 97 TYR A O 1
ATOM 788 N N . ILE A 1 98 ? -11.956 1.252 14.825 1.00 86.38 98 ILE A N 1
ATOM 789 C CA . ILE A 1 98 ? -11.498 0.137 14.004 1.00 86.38 98 ILE A CA 1
ATOM 790 C C . ILE A 1 98 ? -9.988 0.046 14.173 1.00 86.38 98 ILE A C 1
ATOM 792 O O . ILE A 1 98 ? -9.285 1.035 13.960 1.00 86.38 98 ILE A O 1
ATOM 796 N N . THR A 1 99 ? -9.496 -1.118 14.580 1.00 87.69 99 THR A N 1
ATOM 797 C CA . THR A 1 99 ? -8.073 -1.442 14.509 1.00 87.69 99 THR A CA 1
ATOM 798 C C . THR A 1 9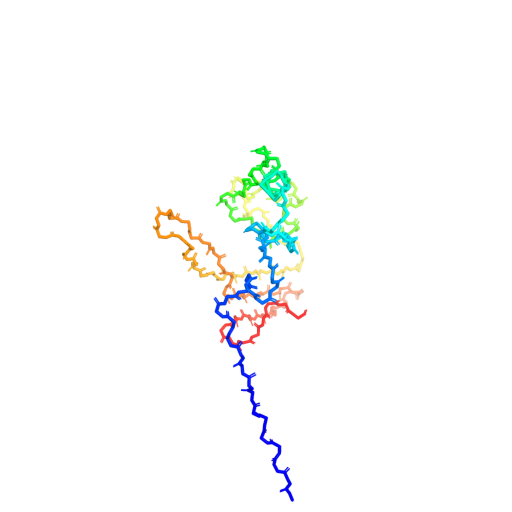9 ? -7.801 -2.207 13.229 1.00 87.69 99 THR A C 1
ATOM 800 O O . THR A 1 99 ? -8.648 -2.963 12.753 1.00 87.69 99 THR A O 1
ATOM 803 N N . PHE A 1 100 ? -6.613 -1.996 12.676 1.00 86.88 100 PHE A N 1
ATOM 804 C CA . PHE A 1 100 ? -6.140 -2.708 11.505 1.00 86.88 100 PHE A CA 1
ATOM 805 C C . PHE A 1 100 ? -4.767 -3.299 11.796 1.00 86.88 100 PHE A C 1
ATOM 807 O O . PHE A 1 100 ? -3.938 -2.641 12.426 1.00 86.88 100 PHE A O 1
ATOM 814 N N . ASP A 1 101 ? -4.543 -4.507 11.304 1.00 87.19 101 ASP A N 1
ATOM 815 C CA . ASP A 1 101 ? -3.267 -5.207 11.334 1.00 87.19 101 ASP A CA 1
ATOM 816 C C . ASP A 1 101 ? -2.901 -5.581 9.896 1.00 87.19 101 ASP A C 1
ATOM 818 O O . ASP A 1 101 ? -3.681 -6.246 9.210 1.00 87.19 101 ASP A O 1
ATOM 822 N N . PHE A 1 102 ? -1.777 -5.059 9.407 1.00 86.69 102 PHE A N 1
ATOM 823 C CA . PHE A 1 102 ? -1.374 -5.152 8.005 1.00 86.69 102 PHE A CA 1
ATOM 824 C C . PHE A 1 102 ? -0.132 -6.018 7.875 1.00 86.69 102 PHE A C 1
ATOM 826 O O . PHE A 1 102 ? 0.901 -5.714 8.465 1.00 86.69 102 PHE A O 1
ATOM 833 N N . GLU A 1 103 ? -0.207 -7.006 6.992 1.00 88.44 103 GLU A N 1
ATOM 834 C CA . GLU A 1 103 ? 0.939 -7.806 6.585 1.00 88.44 103 GLU A CA 1
ATOM 835 C C . GLU A 1 103 ? 1.421 -7.354 5.213 1.00 88.44 103 GLU A C 1
ATOM 837 O O . GLU A 1 103 ? 0.623 -7.072 4.311 1.00 88.44 103 GLU A O 1
ATOM 842 N N . THR A 1 104 ? 2.738 -7.309 5.043 1.00 87.00 104 THR A N 1
ATOM 843 C CA . THR A 1 104 ? 3.382 -6.923 3.784 1.00 87.00 104 THR A CA 1
ATOM 844 C C . THR A 1 104 ? 4.410 -7.963 3.372 1.00 87.00 104 THR A C 1
ATOM 846 O O . THR A 1 104 ? 4.930 -8.703 4.205 1.00 87.00 104 THR A O 1
ATOM 849 N N . VAL A 1 105 ? 4.700 -8.022 2.078 1.00 86.25 105 VAL A N 1
ATOM 850 C CA . VAL A 1 105 ? 5.757 -8.847 1.498 1.00 86.25 105 VAL A CA 1
ATOM 851 C C . VAL A 1 105 ? 6.784 -7.950 0.817 1.00 86.25 105 VAL A C 1
ATOM 853 O O . VAL A 1 105 ? 6.439 -6.949 0.189 1.00 86.25 105 VAL A O 1
ATOM 856 N N . GLU A 1 106 ? 8.061 -8.290 0.965 1.00 83.94 106 GLU A N 1
ATOM 857 C CA . GLU A 1 106 ? 9.152 -7.591 0.291 1.00 83.94 106 GLU A CA 1
ATOM 858 C C . GLU A 1 106 ? 9.216 -7.995 -1.186 1.00 83.94 106 GLU A C 1
ATOM 860 O O . GLU A 1 106 ? 9.391 -9.166 -1.520 1.00 83.94 106 GLU A O 1
ATOM 865 N N . ASN A 1 107 ? 9.126 -7.006 -2.070 1.00 78.81 107 ASN A N 1
ATOM 866 C CA . ASN A 1 107 ? 9.409 -7.129 -3.490 1.00 78.81 107 ASN A CA 1
ATOM 867 C C . ASN A 1 107 ? 10.771 -6.480 -3.790 1.00 78.81 107 ASN A C 1
ATOM 869 O O . ASN A 1 107 ? 10.948 -5.261 -3.678 1.00 78.81 107 ASN A O 1
ATOM 873 N N . ILE A 1 108 ? 11.759 -7.307 -4.135 1.00 74.56 108 ILE A N 1
ATOM 874 C CA . ILE A 1 108 ? 13.124 -6.866 -4.444 1.00 74.56 108 ILE A CA 1
ATOM 875 C C . ILE A 1 108 ? 13.175 -6.477 -5.921 1.00 74.56 108 ILE A C 1
ATOM 877 O O . ILE A 1 108 ? 13.201 -7.326 -6.806 1.00 74.56 108 ILE A O 1
ATOM 881 N N . ILE A 1 109 ? 13.199 -5.172 -6.186 1.00 69.12 109 ILE A N 1
ATOM 882 C CA . ILE A 1 109 ? 13.152 -4.629 -7.553 1.00 69.12 109 ILE A CA 1
ATOM 883 C C . ILE A 1 109 ? 14.558 -4.508 -8.159 1.00 69.12 109 ILE A C 1
ATOM 885 O O . ILE A 1 109 ? 14.707 -4.475 -9.380 1.00 69.12 109 ILE A O 1
ATOM 889 N N . ASN A 1 110 ? 15.602 -4.433 -7.326 1.00 64.62 110 ASN A N 1
ATOM 890 C CA . ASN A 1 110 ? 16.979 -4.281 -7.785 1.00 64.62 110 ASN A CA 1
ATOM 891 C C . ASN A 1 110 ? 17.959 -4.948 -6.806 1.00 64.62 110 ASN A C 1
ATOM 893 O O . ASN A 1 110 ? 18.033 -4.549 -5.648 1.00 64.62 110 ASN A O 1
ATOM 897 N N . GLU A 1 111 ? 18.709 -5.958 -7.251 1.00 62.16 111 GLU A N 1
ATOM 898 C CA . GLU A 1 111 ? 19.674 -6.676 -6.397 1.00 62.16 111 GLU A CA 1
ATOM 899 C C . GLU A 1 111 ? 20.908 -5.816 -6.065 1.00 62.16 111 GLU A C 1
ATOM 901 O O . GLU A 1 111 ? 21.468 -5.922 -4.975 1.00 62.16 111 GLU A O 1
ATOM 906 N N . ASP A 1 112 ? 21.290 -4.905 -6.970 1.00 62.53 112 ASP A N 1
ATOM 907 C CA . ASP A 1 112 ? 22.499 -4.076 -6.844 1.00 62.53 112 ASP A CA 1
ATOM 908 C C . ASP A 1 112 ? 22.320 -2.853 -5.926 1.00 62.53 112 ASP A C 1
ATOM 910 O O . ASP A 1 112 ? 23.291 -2.287 -5.422 1.00 62.53 112 ASP A O 1
ATOM 914 N N . ASN A 1 113 ? 21.077 -2.429 -5.696 1.00 57.59 113 ASN A N 1
ATOM 915 C CA . ASN A 1 113 ? 20.723 -1.378 -4.747 1.00 57.59 113 ASN A CA 1
ATOM 916 C C . ASN A 1 113 ? 19.619 -1.943 -3.865 1.00 57.59 113 ASN A C 1
ATOM 918 O O . ASN A 1 113 ? 18.493 -2.034 -4.337 1.00 57.59 113 ASN A O 1
ATOM 922 N N . ILE A 1 114 ? 19.945 -2.307 -2.619 1.00 56.31 114 ILE A N 1
ATOM 923 C CA . ILE A 1 114 ? 19.035 -2.908 -1.628 1.00 56.31 114 ILE A CA 1
ATOM 924 C C . ILE A 1 114 ? 17.860 -1.954 -1.350 1.00 56.31 114 ILE A C 1
ATOM 926 O O . ILE A 1 114 ? 17.853 -1.192 -0.386 1.00 56.31 114 ILE A O 1
ATOM 930 N N . ILE A 1 115 ? 16.881 -1.956 -2.245 1.00 62.66 115 ILE A N 1
ATOM 931 C CA . ILE A 1 115 ? 15.637 -1.206 -2.170 1.00 62.66 115 ILE A CA 1
ATOM 932 C C . ILE A 1 115 ? 14.549 -2.266 -2.295 1.00 62.66 115 ILE A C 1
ATOM 934 O O . ILE A 1 115 ? 14.187 -2.683 -3.396 1.00 62.66 115 ILE A O 1
ATOM 938 N N . ALA A 1 116 ? 14.078 -2.740 -1.145 1.00 67.56 116 ALA A N 1
ATOM 939 C CA . ALA A 1 116 ? 12.888 -3.569 -1.072 1.00 67.56 116 ALA A CA 1
ATOM 940 C C . ALA A 1 116 ? 11.660 -2.650 -1.099 1.00 67.56 116 ALA A C 1
ATOM 942 O O . ALA A 1 116 ? 11.545 -1.726 -0.289 1.00 67.56 116 ALA A O 1
ATOM 943 N N . GLN A 1 117 ? 10.754 -2.881 -2.045 1.00 74.56 117 GLN A N 1
ATOM 944 C CA . GLN A 1 117 ? 9.427 -2.280 -2.025 1.00 74.56 117 GLN A CA 1
ATOM 945 C C . GLN A 1 117 ? 8.503 -3.203 -1.232 1.00 74.56 117 GLN A C 1
ATOM 947 O O . GLN A 1 117 ? 8.422 -4.387 -1.531 1.00 74.56 117 GLN A O 1
ATOM 952 N N . LEU A 1 118 ? 7.804 -2.679 -0.226 1.00 80.31 118 LEU A N 1
ATOM 953 C CA . LEU A 1 118 ? 6.803 -3.455 0.506 1.00 80.31 118 LEU A CA 1
ATOM 954 C C . LEU A 1 118 ? 5.479 -3.435 -0.254 1.00 80.31 118 LEU A C 1
ATOM 956 O O . LEU A 1 118 ? 4.922 -2.365 -0.512 1.00 80.31 118 LEU A O 1
ATOM 960 N N . GLU A 1 119 ? 4.976 -4.615 -0.593 1.00 81.88 119 GLU A N 1
ATOM 961 C CA . GLU A 1 119 ? 3.654 -4.809 -1.178 1.00 81.88 119 GLU A CA 1
ATOM 962 C C . GLU A 1 119 ? 2.681 -5.321 -0.105 1.00 81.88 119 GLU A C 1
ATOM 964 O O . GLU A 1 119 ? 3.061 -6.154 0.721 1.00 81.88 119 GLU A O 1
ATOM 969 N N . PRO A 1 120 ? 1.435 -4.823 -0.057 1.00 84.56 120 PRO A N 1
ATOM 970 C CA . PRO A 1 120 ? 0.439 -5.310 0.892 1.00 84.56 120 PRO A CA 1
ATOM 971 C C . PRO A 1 120 ? 0.064 -6.764 0.576 1.00 84.56 120 PRO A C 1
ATOM 973 O O . PRO A 1 120 ? -0.161 -7.101 -0.581 1.00 84.56 120 PRO A O 1
ATOM 976 N N . LEU A 1 121 ? -0.024 -7.612 1.603 1.00 87.62 121 LEU A N 1
ATOM 977 C CA . LEU A 1 121 ? -0.350 -9.038 1.475 1.00 87.62 121 LEU A CA 1
ATOM 978 C C . LEU A 1 121 ? -1.726 -9.363 2.062 1.00 87.62 121 LEU A C 1
ATOM 980 O O . LEU A 1 121 ? -2.569 -9.966 1.398 1.00 87.62 121 LEU A O 1
ATOM 984 N N . SER A 1 122 ? -1.963 -8.945 3.304 1.00 89.12 122 SER A N 1
ATOM 985 C CA . SER A 1 122 ? -3.242 -9.147 3.983 1.00 89.12 122 SER A CA 1
ATOM 986 C C . SER A 1 122 ? -3.534 -8.029 4.973 1.00 89.12 122 SER A C 1
ATOM 988 O O . SER A 1 122 ? -2.619 -7.366 5.460 1.00 89.12 122 SER A O 1
ATOM 990 N N . VAL A 1 123 ? -4.811 -7.843 5.297 1.00 89.00 123 VAL A N 1
ATOM 991 C CA . VAL A 1 123 ? -5.262 -6.954 6.368 1.00 89.00 123 VAL A CA 1
ATOM 992 C C . VAL A 1 123 ? -6.300 -7.663 7.230 1.00 89.00 123 VAL A C 1
ATOM 994 O O . VAL A 1 123 ? -7.294 -8.194 6.730 1.00 89.00 123 VAL A O 1
ATOM 997 N N . ALA A 1 124 ? -6.083 -7.654 8.540 1.00 91.44 124 ALA A N 1
ATOM 998 C CA . ALA A 1 124 ? -7.111 -7.956 9.521 1.00 91.44 124 ALA A CA 1
ATOM 999 C C . ALA A 1 124 ? -7.664 -6.642 10.074 1.00 91.44 124 ALA A C 1
ATOM 1001 O O . ALA A 1 124 ? -6.923 -5.688 10.302 1.00 91.44 124 ALA A O 1
ATOM 1002 N N . SER A 1 125 ? -8.970 -6.581 10.303 1.00 91.25 125 SER A N 1
ATOM 1003 C CA . SER A 1 125 ? -9.599 -5.447 10.970 1.00 91.25 125 SER A CA 1
ATOM 1004 C C . SER A 1 125 ? -10.533 -5.914 12.073 1.00 91.25 125 SER A C 1
ATOM 1006 O O . SER A 1 125 ? -11.186 -6.952 11.949 1.00 91.25 125 SER A O 1
ATOM 1008 N N . ALA A 1 126 ? -10.598 -5.138 13.151 1.00 92.75 126 ALA A N 1
ATOM 1009 C CA . ALA A 1 126 ? -11.561 -5.321 14.225 1.00 92.75 126 ALA A CA 1
ATOM 1010 C C . ALA A 1 126 ? -12.267 -3.991 14.489 1.00 92.75 126 ALA A C 1
ATOM 1012 O O . ALA A 1 126 ? -11.652 -3.024 14.932 1.00 92.75 126 ALA A O 1
ATOM 1013 N N . ALA A 1 127 ? -13.561 -3.942 14.191 1.00 91.00 127 ALA A N 1
ATOM 1014 C CA . ALA A 1 127 ? -14.425 -2.815 14.484 1.00 91.00 127 ALA A CA 1
ATOM 1015 C C . ALA A 1 127 ? -15.125 -3.048 15.824 1.00 91.00 127 ALA A C 1
ATOM 1017 O O . ALA A 1 127 ? -15.937 -3.962 15.955 1.00 91.00 127 ALA A O 1
ATOM 1018 N N . THR A 1 128 ? -14.834 -2.202 16.804 1.00 92.75 128 THR A N 1
ATOM 1019 C CA . THR A 1 128 ? -15.558 -2.131 18.071 1.00 92.75 128 THR A CA 1
ATOM 1020 C C . THR A 1 128 ? -16.633 -1.062 17.938 1.00 92.75 128 THR A C 1
ATOM 1022 O O . THR A 1 128 ? -16.307 0.116 17.805 1.00 92.75 128 THR A O 1
ATOM 1025 N N . ILE A 1 129 ? -17.907 -1.450 17.967 1.00 91.44 129 ILE A N 1
ATOM 1026 C CA . ILE A 1 129 ? -19.061 -0.547 17.914 1.00 91.44 129 ILE A CA 1
ATOM 1027 C C . ILE A 1 129 ? -19.965 -0.865 19.100 1.00 91.44 129 ILE A C 1
ATOM 1029 O O . ILE A 1 129 ? -20.459 -1.982 19.202 1.00 91.44 129 ILE A O 1
ATOM 1033 N N . ASN A 1 130 ? -20.204 0.105 19.986 1.00 89.94 130 ASN A N 1
ATOM 1034 C CA . ASN A 1 130 ? -21.008 -0.087 21.202 1.00 89.94 130 ASN A CA 1
ATOM 1035 C C . ASN A 1 130 ? -20.595 -1.353 21.988 1.00 89.94 130 ASN A C 1
ATOM 1037 O O . ASN A 1 130 ? -21.437 -2.189 22.313 1.00 89.94 130 ASN A O 1
ATOM 1041 N N . ASP A 1 131 ? -19.288 -1.524 22.207 1.00 86.44 131 ASP A N 1
ATOM 1042 C CA . ASP A 1 131 ? -18.655 -2.687 22.855 1.00 86.44 131 ASP A CA 1
ATOM 1043 C C . ASP A 1 131 ? -18.834 -4.042 22.143 1.00 86.44 131 ASP A C 1
ATOM 1045 O O . ASP A 1 131 ? -18.350 -5.068 22.623 1.00 86.44 131 ASP A O 1
ATOM 1049 N N . GLN A 1 132 ? -19.466 -4.072 20.968 1.00 92.81 132 GLN A N 1
ATOM 1050 C CA . GLN A 1 132 ? -19.504 -5.249 20.105 1.00 92.81 132 GLN A CA 1
ATOM 1051 C C . GLN A 1 132 ? -18.338 -5.224 19.126 1.00 92.81 132 GLN A C 1
ATOM 1053 O O . GLN A 1 132 ? -18.117 -4.231 18.435 1.00 92.81 132 GLN A O 1
ATOM 1058 N N . ILE A 1 133 ? -17.612 -6.337 19.047 1.00 93.94 133 ILE A N 1
ATOM 1059 C CA . ILE A 1 133 ? -16.455 -6.486 18.166 1.00 93.94 133 ILE A CA 1
ATOM 1060 C C . ILE A 1 133 ? -16.874 -7.285 16.934 1.00 93.94 133 ILE A C 1
ATOM 1062 O O . ILE A 1 133 ? -17.343 -8.416 17.050 1.00 93.94 133 ILE A O 1
ATOM 1066 N N . THR A 1 134 ? -16.679 -6.704 15.755 1.00 95.50 134 THR A N 1
ATOM 1067 C CA . THR A 1 134 ? -16.808 -7.384 14.460 1.00 95.50 134 THR A CA 1
ATOM 1068 C C . THR A 1 134 ? -15.443 -7.442 13.800 1.00 95.50 134 THR A C 1
ATOM 1070 O O . THR A 1 134 ? -14.760 -6.423 13.721 1.00 95.50 134 THR A O 1
ATOM 1073 N N . THR A 1 135 ? -15.041 -8.612 13.314 1.00 94.00 135 THR A N 1
ATOM 1074 C CA . THR A 1 135 ? -13.754 -8.799 12.642 1.00 94.00 135 THR A CA 1
ATOM 1075 C C . THR A 1 135 ? -13.939 -9.081 11.158 1.00 94.00 135 THR A C 1
ATOM 1077 O O . THR A 1 135 ? -14.889 -9.749 10.754 1.00 94.00 135 THR A O 1
ATOM 1080 N N . LEU A 1 136 ? -13.019 -8.570 10.343 1.00 90.88 136 LEU A N 1
ATOM 1081 C CA . LEU A 1 136 ? -12.911 -8.886 8.921 1.00 90.88 136 LEU A CA 1
ATOM 1082 C C . LEU A 1 136 ? -11.456 -9.198 8.593 1.00 90.88 136 LEU A C 1
ATOM 1084 O O . LEU A 1 136 ? -10.546 -8.585 9.152 1.00 90.88 136 LEU A O 1
ATOM 1088 N N . TYR A 1 137 ? -11.246 -10.133 7.675 1.00 90.50 137 TYR A N 1
ATOM 1089 C CA . TYR A 1 137 ? -9.924 -10.536 7.217 1.00 90.50 137 TYR A CA 1
ATOM 1090 C C . TYR A 1 137 ? -9.909 -10.617 5.697 1.00 90.50 137 TYR A C 1
ATOM 1092 O O . TYR A 1 137 ? -10.788 -11.243 5.104 1.00 90.50 137 TYR A O 1
ATOM 1100 N N . PHE A 1 138 ? -8.903 -9.997 5.092 1.00 87.88 138 PHE A N 1
ATOM 1101 C CA . PHE A 1 138 ? -8.680 -9.994 3.653 1.00 87.88 138 PHE A CA 1
ATOM 1102 C C . PHE A 1 138 ? -7.241 -10.403 3.362 1.00 87.88 138 PHE A C 1
ATOM 1104 O O . PHE A 1 138 ? -6.314 -9.903 3.997 1.00 87.88 138 PHE A O 1
ATOM 1111 N N . ASP A 1 139 ? -7.058 -11.295 2.393 1.00 88.81 139 ASP A N 1
ATOM 1112 C CA . ASP A 1 139 ? -5.756 -11.830 1.995 1.00 88.81 139 ASP A CA 1
ATOM 1113 C C . ASP A 1 139 ? -5.736 -12.031 0.481 1.00 88.81 139 ASP A C 1
ATOM 1115 O O . ASP A 1 139 ? -6.576 -12.755 -0.061 1.00 88.81 139 ASP A O 1
ATOM 1119 N N . LEU A 1 140 ? -4.765 -11.413 -0.195 1.00 85.75 140 LEU A N 1
ATOM 1120 C CA . LEU A 1 140 ? -4.616 -11.512 -1.648 1.00 85.75 140 LEU A CA 1
ATOM 1121 C C . LEU A 1 140 ? -4.400 -12.951 -2.125 1.00 85.75 140 LEU A C 1
ATOM 1123 O O . LEU A 1 140 ? -4.772 -13.298 -3.245 1.00 85.75 140 LEU A O 1
ATOM 1127 N N . ARG A 1 141 ? -3.847 -13.825 -1.276 1.00 84.94 141 ARG A N 1
ATOM 1128 C CA . ARG A 1 141 ? -3.631 -15.245 -1.601 1.00 84.94 141 ARG A CA 1
ATOM 1129 C C . ARG A 1 141 ? -4.940 -16.007 -1.802 1.00 84.94 141 ARG A C 1
ATOM 1131 O O . ARG A 1 141 ? -4.931 -17.063 -2.429 1.00 84.94 141 ARG A O 1
ATOM 1138 N N . ASN A 1 142 ? -6.056 -15.465 -1.313 1.00 84.25 142 ASN A N 1
ATOM 1139 C CA . ASN A 1 142 ? -7.386 -16.036 -1.504 1.00 84.25 142 ASN A CA 1
ATOM 1140 C C . ASN A 1 142 ? -8.044 -15.603 -2.829 1.00 84.25 142 ASN A C 1
ATOM 1142 O O . ASN A 1 142 ? -9.152 -16.048 -3.121 1.00 84.25 142 ASN A O 1
ATOM 1146 N N . GLY A 1 143 ? -7.373 -14.777 -3.645 1.00 71.69 143 GLY A N 1
ATOM 1147 C CA . GLY A 1 143 ? -7.829 -14.386 -4.985 1.00 71.69 143 GLY A CA 1
ATOM 1148 C C . GLY A 1 143 ? -8.829 -13.226 -5.025 1.00 71.69 143 GLY A C 1
ATOM 1149 O O . GLY A 1 143 ? -9.441 -12.998 -6.065 1.00 71.69 143 GLY A O 1
ATOM 1150 N N . THR A 1 144 ? -9.011 -12.507 -3.918 1.00 64.56 144 THR A N 1
ATOM 1151 C CA . THR A 1 144 ? -9.830 -11.288 -3.837 1.00 64.56 144 THR A CA 1
ATOM 1152 C C . THR A 1 144 ? -8.915 -10.071 -3.747 1.00 64.56 144 THR A C 1
ATOM 1154 O O . THR A 1 144 ? -8.115 -9.998 -2.812 1.00 64.56 144 THR A O 1
ATOM 1157 N N . ASP A 1 145 ? -9.025 -9.133 -4.689 1.00 63.03 145 ASP A N 1
ATOM 1158 C CA . ASP A 1 145 ? -8.292 -7.864 -4.630 1.00 63.03 145 ASP A CA 1
ATOM 1159 C C . ASP A 1 145 ? -8.751 -7.011 -3.433 1.00 63.03 145 ASP A C 1
ATOM 1161 O O . ASP A 1 145 ? -9.871 -7.138 -2.938 1.00 63.03 145 ASP A O 1
ATOM 1165 N N . PHE A 1 146 ? -7.879 -6.114 -2.957 1.00 59.47 146 PHE A N 1
ATOM 1166 C CA . PHE A 1 146 ? -8.201 -5.191 -1.857 1.00 59.47 146 PHE A CA 1
ATOM 1167 C C . PHE A 1 146 ? -9.280 -4.152 -2.217 1.00 59.47 146 PHE A C 1
ATOM 1169 O O . PHE A 1 146 ? -9.786 -3.475 -1.320 1.00 59.47 146 PHE A O 1
ATOM 1176 N N . ILE A 1 147 ? -9.591 -3.982 -3.506 1.00 50.84 147 ILE A N 1
ATOM 1177 C CA . ILE A 1 147 ? -10.550 -3.004 -4.025 1.00 50.84 147 ILE A CA 1
ATOM 1178 C C . ILE A 1 147 ? -11.432 -3.684 -5.078 1.00 50.84 147 ILE A C 1
ATOM 1180 O O . ILE A 1 147 ? -10.918 -4.106 -6.111 1.00 50.84 147 ILE A O 1
ATOM 1184 N N . ASP A 1 148 ? -12.739 -3.717 -4.812 1.00 40.59 148 ASP A N 1
ATOM 1185 C CA . ASP A 1 148 ? -13.803 -3.690 -5.830 1.00 40.59 148 ASP A CA 1
ATOM 1186 C C . ASP A 1 148 ? -14.295 -2.239 -5.994 1.00 40.59 148 ASP A C 1
ATOM 1188 O O . ASP A 1 148 ? -14.416 -1.534 -4.959 1.00 40.59 148 ASP A O 1
#